Protein AF-A0A1D7QXE7-F1 (afdb_monomer_lite)

Organism: NCBI:txid632773

Sequence (96 aa):
MQGYEWWPVHGFVHQDRVYWIHEQAFLIKQTGEDWQAWALICPDCRSSLHYQSFSDEIKCFTCNFQWTADEARNHLDLRPVKFIRQQLHILYKKKR

Structure (mmCIF, N/CA/C/O backbone):
data_AF-A0A1D7QXE7-F1
#
_entry.id   AF-A0A1D7QXE7-F1
#
loop_
_atom_site.group_PDB
_atom_site.id
_atom_site.type_symbol
_atom_site.label_atom_id
_atom_site.label_alt_id
_atom_site.label_comp_id
_atom_site.label_asym_id
_atom_site.label_entity_id
_atom_site.label_seq_id
_atom_site.pdbx_PDB_ins_code
_atom_site.Cartn_x
_atom_site.Cartn_y
_atom_site.Cartn_z
_atom_site.occupancy
_atom_site.B_iso_or_equiv
_atom_site.auth_seq_id
_atom_site.auth_comp_id
_atom_site.auth_asym_id
_atom_site.auth_atom_id
_atom_site.pdbx_PDB_model_num
ATOM 1 N N . MET A 1 1 ? -17.518 -14.677 1.066 1.00 56.56 1 MET A N 1
ATOM 2 C CA . MET A 1 1 ? -16.151 -14.167 1.325 1.00 56.56 1 MET A CA 1
ATOM 3 C C . MET A 1 1 ? -15.227 -15.313 1.751 1.00 56.56 1 MET A C 1
ATOM 5 O O . MET A 1 1 ? -14.784 -15.353 2.889 1.00 56.56 1 MET A O 1
ATOM 9 N N . GLN A 1 2 ? -14.961 -16.291 0.878 1.00 65.44 2 GLN A N 1
ATOM 10 C CA . GLN A 1 2 ? -14.020 -17.372 1.205 1.00 65.44 2 GLN A CA 1
ATOM 11 C C . GLN A 1 2 ? -12.580 -16.887 0.967 1.00 65.44 2 GLN A C 1
ATOM 13 O O . GLN A 1 2 ? -12.308 -16.281 -0.068 1.00 65.44 2 GLN A O 1
ATOM 18 N N . GLY A 1 3 ? -11.670 -17.144 1.912 1.00 82.31 3 GLY A N 1
ATOM 19 C CA . GLY A 1 3 ? -10.231 -16.882 1.756 1.00 82.31 3 GLY A CA 1
ATOM 20 C C . GLY A 1 3 ? -9.729 -15.503 2.196 1.00 82.31 3 GLY A C 1
ATOM 21 O O . GLY A 1 3 ? -8.577 -15.188 1.920 1.00 82.31 3 GLY A O 1
ATOM 22 N N . TYR A 1 4 ? -10.548 -14.691 2.871 1.00 87.38 4 TYR A N 1
ATOM 23 C CA . TYR A 1 4 ? -10.092 -13.456 3.518 1.00 87.38 4 TYR A CA 1
ATOM 24 C C . TYR A 1 4 ? -10.117 -13.606 5.037 1.00 87.38 4 TYR A C 1
ATOM 26 O O . TYR A 1 4 ? -11.060 -14.168 5.590 1.00 87.38 4 TYR A O 1
ATOM 34 N N . GLU A 1 5 ? -9.099 -13.072 5.699 1.00 92.06 5 GLU A N 1
ATOM 35 C CA . GLU A 1 5 ? -8.964 -13.068 7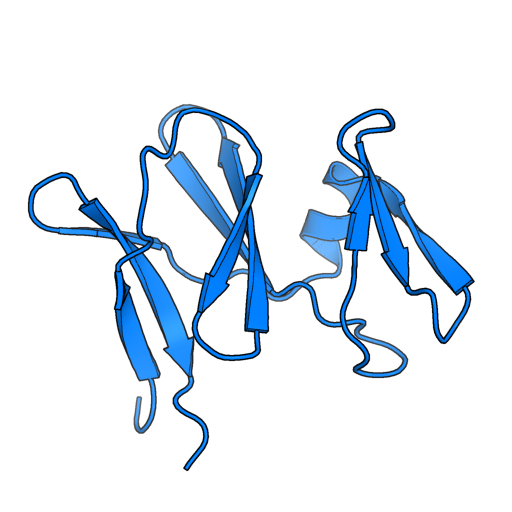.154 1.00 92.06 5 GLU A CA 1
ATOM 36 C C . GLU A 1 5 ? -8.416 -11.719 7.628 1.00 92.06 5 GLU A C 1
ATOM 38 O O . GLU A 1 5 ? -7.713 -11.011 6.904 1.00 92.06 5 GLU A O 1
ATOM 43 N N . TRP A 1 6 ? -8.795 -11.340 8.846 1.00 92.50 6 TRP A N 1
ATOM 44 C CA . TRP A 1 6 ? -8.291 -10.138 9.494 1.00 92.50 6 TRP A CA 1
ATOM 45 C C . TRP A 1 6 ? -6.940 -10.450 10.112 1.00 92.50 6 TRP A C 1
ATOM 47 O O . TRP A 1 6 ? -6.872 -11.224 11.064 1.00 92.50 6 TRP A O 1
ATOM 57 N N . TRP A 1 7 ? -5.890 -9.839 9.578 1.00 92.44 7 TRP A N 1
ATOM 58 C CA . TRP A 1 7 ? -4.535 -10.057 10.059 1.00 92.44 7 TRP A CA 1
ATOM 59 C C . TRP A 1 7 ? -4.067 -8.895 10.923 1.00 92.44 7 TRP A C 1
ATOM 61 O O . TRP A 1 7 ? -4.233 -7.743 10.511 1.00 92.44 7 TRP A O 1
ATOM 71 N N . PRO A 1 8 ? -3.495 -9.179 12.105 1.00 91.38 8 PRO A N 1
ATOM 72 C CA . PRO A 1 8 ? -2.948 -8.147 12.961 1.00 91.38 8 PRO A CA 1
ATOM 73 C C . PRO A 1 8 ? -1.765 -7.467 12.279 1.00 91.38 8 PRO A C 1
ATOM 75 O O . PRO A 1 8 ? -0.855 -8.116 11.762 1.00 91.38 8 PRO A O 1
ATOM 78 N N . VAL A 1 9 ? -1.753 -6.143 12.336 1.00 87.62 9 VAL A N 1
ATOM 79 C CA . VAL A 1 9 ? -0.561 -5.357 12.052 1.00 87.62 9 VAL A CA 1
ATOM 80 C C . VAL A 1 9 ? 0.274 -5.344 13.327 1.00 87.62 9 VAL A C 1
ATOM 82 O O . VAL A 1 9 ? -0.194 -4.942 14.396 1.00 87.62 9 VAL A O 1
ATOM 85 N N . HIS A 1 10 ? 1.492 -5.871 13.241 1.00 80.31 10 HIS A N 1
ATOM 86 C CA . HIS A 1 10 ? 2.411 -5.911 14.372 1.00 80.31 10 HIS A CA 1
ATOM 87 C C . HIS A 1 10 ? 3.222 -4.615 14.455 1.00 80.31 10 HIS A C 1
ATOM 89 O O . HIS A 1 10 ? 3.730 -4.118 13.451 1.00 80.31 10 HIS A O 1
ATOM 95 N N . GLY A 1 11 ? 3.367 -4.100 15.676 1.00 71.12 11 GLY A N 1
ATOM 96 C CA . GLY A 1 11 ? 4.061 -2.848 15.967 1.00 71.12 11 GLY A CA 1
ATOM 97 C C . GLY A 1 11 ? 3.107 -1.691 16.250 1.00 71.12 11 GLY A C 1
ATOM 98 O O . GLY A 1 11 ? 1.898 -1.781 16.042 1.00 71.12 11 GLY A O 1
ATOM 99 N N . PHE A 1 12 ? 3.665 -0.596 16.756 1.00 65.38 12 PHE A N 1
ATOM 100 C CA . PHE A 1 12 ? 2.895 0.614 16.988 1.00 65.38 12 PHE A CA 1
ATOM 101 C C . PHE A 1 12 ? 2.648 1.341 15.665 1.00 65.38 12 PHE A C 1
ATOM 103 O O . PHE A 1 12 ? 3.593 1.677 14.945 1.00 65.38 12 PHE A O 1
ATOM 110 N N . VAL A 1 13 ? 1.378 1.579 15.347 1.00 65.06 13 VAL A N 1
ATOM 111 C CA . VAL A 1 13 ? 0.981 2.377 14.186 1.00 65.06 13 VAL A CA 1
ATOM 112 C C . VAL A 1 13 ? 0.850 3.824 14.649 1.00 65.06 13 VAL A C 1
ATOM 114 O O . VAL A 1 13 ? -0.169 4.224 15.199 1.00 65.06 13 VAL A O 1
ATOM 117 N N . HIS A 1 14 ? 1.937 4.582 14.521 1.00 63.25 14 HIS A N 1
ATOM 118 C CA . HIS A 1 14 ? 1.981 5.995 14.920 1.00 63.25 14 HIS A CA 1
ATOM 119 C C . HIS A 1 14 ? 2.116 6.953 13.730 1.00 63.25 14 HIS A C 1
ATOM 121 O O . HIS A 1 14 ? 1.984 8.157 13.918 1.00 63.25 14 HIS A O 1
ATOM 127 N N . GLN A 1 15 ? 2.430 6.442 12.534 1.00 68.44 15 GLN A N 1
ATOM 128 C CA . GLN A 1 15 ? 2.751 7.228 11.340 1.00 68.44 15 GLN A CA 1
ATOM 129 C C . GLN A 1 15 ? 2.488 6.419 10.067 1.00 68.44 15 GLN A C 1
ATOM 131 O O . GLN A 1 15 ? 2.366 5.191 10.121 1.00 68.44 15 GLN A O 1
ATOM 136 N N . ASP A 1 16 ? 2.508 7.117 8.934 1.00 75.44 16 ASP A N 1
ATOM 137 C CA . ASP A 1 16 ? 2.432 6.551 7.592 1.00 75.44 16 ASP A CA 1
ATOM 138 C C . ASP A 1 16 ? 3.596 5.595 7.348 1.00 75.44 16 ASP A C 1
ATOM 140 O O . ASP A 1 16 ? 4.762 5.996 7.273 1.00 75.44 16 ASP A O 1
ATOM 144 N N . ARG A 1 17 ? 3.292 4.299 7.285 1.00 85.31 17 ARG A N 1
ATOM 145 C CA . ARG A 1 17 ? 4.315 3.252 7.247 1.00 85.31 17 ARG A CA 1
ATOM 146 C C . ARG A 1 17 ? 3.903 2.076 6.390 1.00 85.31 17 ARG A C 1
ATOM 148 O O . ARG A 1 17 ? 2.725 1.764 6.225 1.00 85.31 17 ARG A O 1
ATOM 155 N N . VAL A 1 18 ? 4.924 1.394 5.882 1.00 89.75 18 VAL A N 1
ATOM 156 C CA . VAL A 1 18 ? 4.764 0.114 5.201 1.00 89.75 18 VAL A CA 1
ATOM 157 C C . VAL A 1 18 ? 4.753 -1.008 6.224 1.00 89.75 18 VAL A C 1
ATOM 159 O O . VAL A 1 18 ? 5.670 -1.124 7.037 1.00 89.75 18 VAL A O 1
ATOM 162 N N . TYR A 1 19 ? 3.745 -1.865 6.132 1.00 89.62 19 TYR A N 1
ATOM 163 C CA . TYR A 1 19 ? 3.627 -3.083 6.916 1.00 89.62 19 TYR A CA 1
ATOM 164 C C . TYR A 1 19 ? 3.547 -4.295 6.004 1.00 89.62 19 TYR A C 1
ATOM 166 O O . TYR A 1 19 ? 2.938 -4.253 4.937 1.00 89.62 19 TYR A O 1
ATOM 174 N N . TRP A 1 20 ? 4.154 -5.388 6.448 1.00 87.31 20 TRP A N 1
ATOM 175 C CA . TRP A 1 20 ? 4.173 -6.647 5.719 1.00 87.31 20 TRP A CA 1
ATOM 176 C C . TRP A 1 20 ? 3.247 -7.642 6.403 1.00 87.31 20 TRP A C 1
ATOM 178 O O . TRP A 1 20 ? 3.367 -7.888 7.602 1.00 87.31 20 TRP A O 1
ATOM 188 N N . ILE A 1 21 ? 2.327 -8.217 5.632 1.00 88.06 21 ILE A N 1
ATOM 189 C CA . ILE A 1 21 ? 1.528 -9.372 6.042 1.00 88.06 21 ILE A CA 1
ATOM 190 C C . ILE A 1 21 ? 1.916 -10.505 5.098 1.00 88.06 21 ILE A C 1
ATOM 192 O O . ILE A 1 21 ? 1.604 -10.469 3.904 1.00 88.06 21 ILE A O 1
ATOM 196 N N . HIS A 1 22 ? 2.647 -11.487 5.631 1.00 86.12 22 HIS A N 1
ATOM 197 C CA . HIS A 1 22 ? 3.363 -12.489 4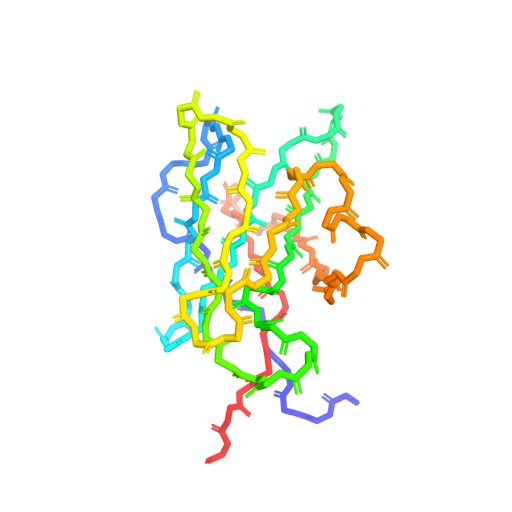.839 1.00 86.12 22 HIS A CA 1
ATOM 198 C C . HIS A 1 22 ? 4.257 -11.823 3.774 1.00 86.12 22 HIS A C 1
ATOM 200 O O . HIS A 1 22 ? 5.138 -11.041 4.114 1.00 86.12 22 HIS A O 1
ATOM 206 N N . GLU A 1 23 ? 4.024 -12.106 2.493 1.00 85.62 23 GLU A N 1
ATOM 207 C CA . GLU A 1 23 ? 4.809 -11.591 1.363 1.00 85.62 23 GLU A CA 1
ATOM 208 C C . GLU A 1 23 ? 4.224 -10.312 0.743 1.00 85.62 23 GLU A C 1
ATOM 210 O O . GLU A 1 23 ? 4.734 -9.824 -0.263 1.00 85.62 23 GLU A O 1
ATOM 215 N N . GLN A 1 24 ? 3.125 -9.781 1.289 1.00 89.62 24 GLN A N 1
ATOM 216 C CA . GLN A 1 24 ? 2.459 -8.608 0.732 1.00 89.62 24 GLN A CA 1
ATOM 217 C C . GLN A 1 24 ? 2.684 -7.378 1.607 1.00 89.62 24 GLN A C 1
ATOM 219 O O . GLN A 1 24 ? 2.354 -7.373 2.795 1.00 89.62 24 GLN A O 1
ATOM 224 N N . ALA A 1 25 ? 3.197 -6.320 0.983 1.00 92.00 25 ALA A N 1
ATOM 225 C CA . ALA A 1 25 ? 3.353 -5.017 1.602 1.00 92.00 25 ALA A CA 1
ATOM 226 C C . ALA A 1 25 ? 2.064 -4.188 1.494 1.00 92.00 25 ALA A C 1
ATOM 228 O O . ALA A 1 25 ? 1.354 -4.218 0.483 1.00 92.00 25 ALA A O 1
ATOM 229 N N . PHE A 1 26 ? 1.787 -3.424 2.543 1.00 92.81 26 PHE A N 1
ATOM 230 C CA . PHE A 1 26 ? 0.682 -2.484 2.641 1.00 92.81 26 PHE A CA 1
ATOM 231 C C . PHE A 1 26 ? 1.209 -1.137 3.108 1.00 92.81 26 PHE A C 1
ATOM 233 O O . PHE A 1 26 ? 1.902 -1.080 4.121 1.00 92.81 26 PHE A O 1
ATOM 240 N N . LEU A 1 27 ? 0.861 -0.060 2.409 1.00 92.38 27 LEU A N 1
ATOM 241 C CA . LEU A 1 27 ? 1.023 1.286 2.947 1.00 92.38 27 LEU A CA 1
ATOM 242 C C . LEU A 1 27 ? -0.180 1.574 3.834 1.00 92.38 27 LEU A C 1
ATOM 244 O O . LEU A 1 27 ? -1.311 1.507 3.360 1.00 92.38 27 LEU A O 1
ATOM 248 N N . ILE A 1 28 ? 0.064 1.877 5.102 1.00 90.62 28 ILE A N 1
ATOM 249 C CA . ILE A 1 28 ? -0.965 2.287 6.051 1.00 90.62 28 ILE A CA 1
ATOM 250 C C . ILE A 1 28 ? -0.791 3.782 6.309 1.00 90.62 28 ILE A C 1
ATOM 252 O O . ILE A 1 28 ? 0.301 4.191 6.701 1.00 90.62 28 ILE A O 1
ATOM 256 N N . LYS A 1 29 ? -1.848 4.573 6.100 1.00 86.62 29 LYS A N 1
ATOM 257 C CA . LYS A 1 29 ? -1.884 6.031 6.335 1.00 86.62 29 LYS A CA 1
ATOM 258 C C . LYS A 1 29 ? -3.070 6.355 7.231 1.00 86.62 29 LYS A C 1
ATOM 260 O O . LYS A 1 29 ? -4.132 5.733 7.106 1.00 86.62 29 LYS A O 1
ATOM 265 N N . GLN A 1 30 ? -2.889 7.324 8.119 1.00 86.00 30 GLN A N 1
ATOM 266 C CA . GLN A 1 30 ? -3.995 7.884 8.885 1.00 86.00 30 GLN A CA 1
ATOM 267 C C . GLN A 1 30 ? -4.590 9.065 8.109 1.00 86.00 30 GLN A C 1
ATOM 269 O O . GLN A 1 30 ? -3.880 9.988 7.715 1.00 86.00 30 GLN A O 1
ATOM 274 N N . THR A 1 31 ? -5.898 9.041 7.872 1.00 79.81 31 THR A N 1
ATOM 275 C CA . THR A 1 31 ? -6.633 10.092 7.159 1.00 79.81 31 THR A CA 1
ATOM 276 C C . THR A 1 31 ? -7.725 10.640 8.067 1.00 79.81 31 THR A C 1
ATOM 278 O O . THR A 1 31 ? -8.830 10.103 8.117 1.00 79.81 31 THR A O 1
ATOM 281 N N . GLY A 1 32 ? -7.406 11.701 8.812 1.00 83.25 32 GLY A N 1
ATOM 282 C CA . GLY A 1 32 ? -8.281 12.206 9.871 1.00 83.25 32 GLY 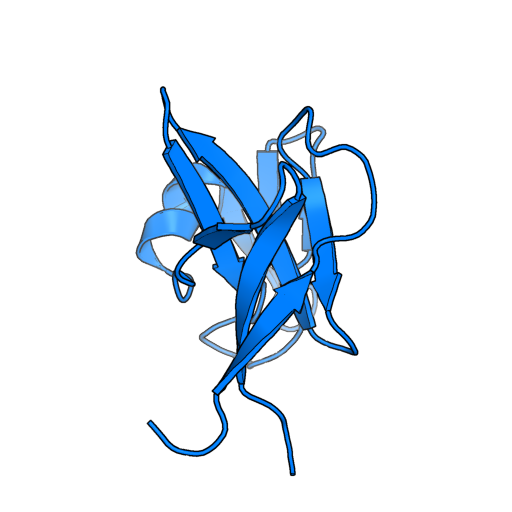A CA 1
ATOM 283 C C . GLY A 1 32 ? -8.350 11.224 11.044 1.00 83.25 32 GLY A C 1
ATOM 284 O O . GLY A 1 32 ? -7.322 10.862 11.618 1.00 83.25 32 GLY A O 1
ATOM 285 N N . GLU A 1 33 ? -9.558 10.790 11.394 1.00 83.94 33 GLU A N 1
ATOM 286 C CA . GLU A 1 33 ? -9.791 9.794 12.453 1.00 83.94 33 GLU A CA 1
ATOM 287 C C . GLU A 1 33 ? -9.720 8.347 11.938 1.00 83.94 33 GLU A C 1
ATOM 289 O O . GLU A 1 33 ? -9.592 7.408 12.726 1.00 83.94 33 GLU A O 1
ATOM 294 N N . ASP A 1 34 ? -9.742 8.167 10.616 1.00 85.75 34 ASP A N 1
ATOM 295 C CA . ASP A 1 34 ? -9.754 6.859 9.979 1.00 85.75 34 ASP A CA 1
ATOM 296 C C . ASP A 1 34 ? -8.354 6.387 9.592 1.00 85.75 34 ASP A C 1
ATOM 298 O O . ASP A 1 34 ? -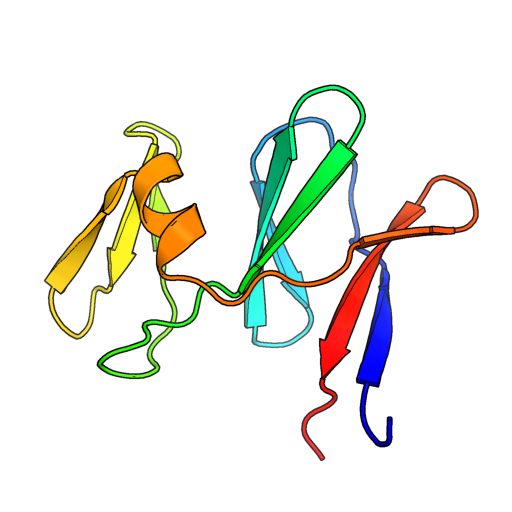7.441 7.164 9.301 1.00 85.75 34 ASP A O 1
ATOM 302 N N . TRP A 1 35 ? -8.207 5.068 9.533 1.00 88.19 35 TRP A N 1
ATOM 303 C CA . TRP A 1 35 ? -7.029 4.410 8.988 1.00 88.19 35 TRP A CA 1
ATOM 304 C C . TRP A 1 35 ? -7.367 3.814 7.627 1.00 88.19 35 TRP A C 1
ATOM 306 O O . TRP A 1 35 ? -8.467 3.306 7.410 1.00 88.19 35 TRP A O 1
ATOM 316 N N . GLN A 1 36 ? -6.409 3.843 6.711 1.00 90.50 36 GLN A N 1
ATOM 317 C CA . GLN A 1 36 ? -6.538 3.250 5.384 1.00 90.50 36 GLN A CA 1
ATOM 318 C C . GLN A 1 36 ? -5.291 2.427 5.075 1.00 90.50 36 GLN A C 1
ATOM 320 O O . GLN A 1 36 ? -4.189 2.783 5.493 1.00 90.50 36 GLN A O 1
ATOM 325 N N . ALA A 1 37 ? -5.466 1.309 4.369 1.00 92.56 37 ALA A N 1
ATOM 326 C CA . ALA A 1 37 ? -4.367 0.445 3.957 1.00 92.56 37 ALA A CA 1
ATOM 327 C C . ALA A 1 37 ? -4.446 0.163 2.457 1.00 92.56 37 ALA A C 1
ATOM 329 O O . ALA A 1 37 ? -5.437 -0.392 1.996 1.00 92.56 37 ALA A O 1
ATOM 330 N N . TRP A 1 38 ? -3.398 0.467 1.698 1.00 93.81 38 TRP A N 1
ATOM 331 C CA . TRP A 1 38 ? -3.322 0.148 0.270 1.00 93.81 38 TRP A CA 1
ATOM 332 C C . TRP A 1 38 ? -2.338 -0.982 0.029 1.00 93.81 38 TRP A C 1
ATOM 334 O O . TRP A 1 38 ? -1.214 -0.957 0.532 1.00 93.81 38 TRP A O 1
ATOM 344 N N . ALA A 1 39 ? -2.746 -1.974 -0.759 1.00 93.94 39 ALA A N 1
ATOM 345 C CA . ALA A 1 39 ? -1.845 -3.027 -1.202 1.00 93.94 39 ALA A CA 1
ATOM 346 C C . ALA A 1 39 ? -0.766 -2.452 -2.132 1.00 93.94 39 ALA A C 1
ATOM 348 O O . ALA A 1 39 ? -1.078 -1.904 -3.188 1.00 93.94 39 ALA A O 1
ATOM 349 N N . LEU A 1 40 ? 0.505 -2.640 -1.780 1.00 94.31 40 LEU A N 1
ATOM 350 C CA . LEU A 1 40 ? 1.649 -2.191 -2.571 1.00 94.31 40 LEU A CA 1
ATOM 351 C C . LEU A 1 40 ? 1.986 -3.203 -3.672 1.00 94.31 40 LEU A C 1
ATOM 353 O O . LEU A 1 40 ? 3.045 -3.828 -3.676 1.00 94.31 40 LEU A O 1
ATOM 357 N N . ILE A 1 41 ? 1.052 -3.372 -4.607 1.00 94.00 41 ILE A N 1
ATOM 358 C CA . ILE A 1 41 ? 1.198 -4.220 -5.792 1.00 94.00 41 ILE A CA 1
ATOM 359 C C . ILE A 1 41 ? 0.973 -3.350 -7.022 1.00 94.00 41 ILE A C 1
ATOM 361 O O . ILE A 1 41 ? -0.071 -2.716 -7.150 1.00 94.00 41 ILE A O 1
ATOM 365 N N . CYS A 1 42 ? 1.939 -3.344 -7.937 1.00 93.88 42 CYS A N 1
ATOM 366 C CA . CYS A 1 42 ? 1.847 -2.587 -9.175 1.00 93.88 42 CYS A CA 1
ATOM 367 C C . CYS A 1 42 ? 0.673 -3.116 -10.017 1.00 93.88 42 CYS A C 1
ATOM 369 O O . CYS A 1 42 ? 0.631 -4.320 -10.292 1.00 93.88 42 CYS A O 1
ATOM 371 N N . PRO A 1 43 ? -0.281 -2.270 -10.439 1.00 92.31 43 PRO A N 1
ATOM 372 C CA . PRO A 1 43 ? -1.386 -2.721 -11.277 1.00 92.31 43 PRO A CA 1
ATOM 373 C C . PRO A 1 43 ? -0.905 -3.203 -12.652 1.00 92.31 43 PRO A C 1
ATOM 375 O O . PRO A 1 43 ? -1.457 -4.181 -13.153 1.00 92.31 43 PRO A O 1
ATOM 378 N N . ASP A 1 44 ? 0.162 -2.606 -13.194 1.00 92.44 44 ASP A N 1
ATOM 379 C CA . ASP A 1 44 ? 0.654 -2.896 -14.547 1.00 92.44 44 ASP A CA 1
ATOM 380 C C . ASP A 1 44 ? 1.433 -4.214 -14.625 1.00 92.44 44 ASP A C 1
ATOM 382 O O . ASP A 1 44 ? 1.150 -5.064 -15.464 1.00 92.44 44 ASP A O 1
ATOM 386 N N . CYS A 1 45 ? 2.423 -4.401 -13.745 1.00 94.19 45 CYS A N 1
ATOM 387 C CA . CYS A 1 45 ? 3.339 -5.549 -13.814 1.00 94.19 45 CYS A CA 1
ATOM 388 C C . CYS A 1 45 ? 3.208 -6.534 -12.648 1.00 94.19 45 CYS A C 1
ATOM 390 O O . CYS A 1 45 ? 3.899 -7.548 -12.624 1.00 94.19 45 CYS A O 1
ATOM 392 N N . ARG A 1 46 ? 2.327 -6.259 -11.676 1.00 92.94 46 ARG A N 1
ATOM 393 C CA . ARG A 1 46 ? 2.063 -7.108 -10.497 1.00 92.94 46 ARG A CA 1
ATOM 394 C C . ARG A 1 46 ? 3.252 -7.311 -9.548 1.00 92.94 46 ARG A C 1
ATOM 396 O O . ARG A 1 46 ? 3.099 -8.030 -8.561 1.00 92.94 46 ARG A O 1
ATOM 403 N N . SER A 1 47 ? 4.385 -6.650 -9.787 1.00 93.88 47 SER A N 1
ATOM 404 C CA . SER A 1 47 ? 5.512 -6.576 -8.850 1.00 93.88 47 SER A CA 1
ATOM 405 C C . SER A 1 47 ? 5.174 -5.764 -7.601 1.00 93.88 47 SER A C 1
ATOM 407 O O . SER A 1 47 ? 4.268 -4.926 -7.609 1.00 93.88 47 SER A O 1
ATOM 409 N N . SER A 1 48 ? 5.945 -5.972 -6.534 1.00 93.06 48 SER A N 1
ATOM 410 C CA . SER A 1 48 ? 5.857 -5.166 -5.317 1.00 93.06 48 SER A CA 1
ATOM 411 C C . SER A 1 48 ? 6.187 -3.698 -5.594 1.00 93.06 48 SER A C 1
ATOM 413 O O . SER A 1 48 ? 7.128 -3.377 -6.324 1.00 93.06 48 SER A O 1
ATOM 415 N N . LEU A 1 49 ? 5.402 -2.805 -4.997 1.00 94.88 49 LEU A N 1
ATOM 416 C CA . LEU A 1 49 ? 5.682 -1.375 -4.970 1.00 94.88 49 LEU A CA 1
ATOM 417 C C . LEU A 1 49 ? 6.460 -1.015 -3.708 1.00 94.88 49 LEU A C 1
ATOM 419 O O . LEU A 1 49 ? 6.311 -1.641 -2.660 1.00 94.88 49 LEU A O 1
ATOM 423 N N . HIS A 1 50 ? 7.269 0.030 -3.814 1.00 93.00 50 HIS A N 1
ATOM 424 C CA . HIS A 1 50 ? 8.121 0.510 -2.740 1.00 93.00 50 HIS A CA 1
ATOM 425 C C . HIS A 1 50 ? 7.738 1.941 -2.394 1.00 93.00 50 HIS A C 1
ATOM 427 O O . HIS A 1 50 ? 7.738 2.805 -3.265 1.00 93.00 50 HIS A O 1
ATOM 433 N N . TYR A 1 51 ? 7.427 2.185 -1.124 1.00 92.56 51 TYR A N 1
ATOM 434 C CA . TYR A 1 51 ? 7.172 3.527 -0.615 1.00 92.56 51 TYR A CA 1
ATOM 435 C C . TYR A 1 51 ? 8.482 4.185 -0.163 1.00 92.56 51 TYR A C 1
ATOM 437 O O . TYR A 1 51 ? 9.253 3.594 0.597 1.00 92.56 51 TYR A O 1
ATOM 445 N N . GLN A 1 52 ? 8.726 5.402 -0.633 1.00 91.19 52 GLN A N 1
ATOM 446 C CA . GLN A 1 52 ? 9.883 6.233 -0.333 1.00 91.19 52 GLN A CA 1
ATOM 447 C C . GLN A 1 52 ? 9.438 7.388 0.566 1.00 91.19 52 GLN A C 1
ATOM 449 O O . GLN A 1 52 ? 9.018 8.441 0.100 1.00 91.19 52 GLN A O 1
ATOM 454 N N . SER A 1 53 ? 9.537 7.193 1.882 1.00 86.62 53 SER A N 1
ATOM 455 C CA . SER A 1 53 ? 8.981 8.128 2.871 1.00 86.62 53 SER A CA 1
ATOM 456 C C . SER A 1 53 ? 9.590 9.533 2.848 1.00 86.62 53 SER A C 1
ATOM 458 O O . SER A 1 53 ? 8.972 10.461 3.349 1.00 86.62 53 SER A O 1
ATOM 460 N N . PHE A 1 54 ? 10.807 9.703 2.318 1.00 87.06 54 PHE A N 1
ATOM 461 C CA . PHE A 1 54 ? 11.462 11.014 2.235 1.00 87.06 54 PHE A CA 1
ATOM 462 C C . PHE A 1 54 ? 10.903 11.890 1.105 1.00 87.06 54 PHE A C 1
ATOM 464 O O . PHE A 1 54 ? 10.998 13.110 1.200 1.00 87.06 54 PHE A O 1
ATOM 471 N N . SER A 1 55 ? 10.353 11.281 0.050 1.00 90.38 55 SER A N 1
ATOM 472 C CA . SER A 1 55 ? 9.738 11.976 -1.086 1.00 90.38 55 SER A CA 1
ATOM 473 C C . SER A 1 55 ? 8.216 11.809 -1.144 1.00 90.38 55 SER A C 1
ATOM 475 O O . SER A 1 55 ? 7.584 12.427 -1.989 1.00 90.38 55 SER A O 1
ATOM 477 N N . ASP A 1 56 ? 7.626 11.022 -0.235 1.00 90.12 56 ASP A N 1
ATOM 478 C CA . ASP A 1 56 ? 6.208 10.624 -0.241 1.00 90.12 56 ASP A CA 1
ATOM 479 C C . ASP A 1 56 ? 5.790 9.980 -1.580 1.00 90.12 56 ASP A C 1
ATOM 481 O O . ASP A 1 56 ? 4.721 10.244 -2.128 1.00 90.12 56 ASP A O 1
ATOM 485 N N . GLU A 1 57 ? 6.659 9.126 -2.131 1.00 92.56 57 GLU A N 1
ATOM 486 C CA . GLU A 1 57 ? 6.478 8.497 -3.447 1.00 92.56 57 GLU A CA 1
ATOM 487 C C . GLU A 1 57 ? 6.327 6.980 -3.353 1.00 92.56 57 GLU A C 1
ATOM 489 O O . GLU A 1 57 ? 6.920 6.315 -2.504 1.00 92.56 57 GLU A O 1
ATOM 494 N N . ILE A 1 58 ? 5.558 6.405 -4.273 1.00 94.06 58 ILE A N 1
ATOM 495 C CA . ILE A 1 58 ? 5.412 4.967 -4.466 1.00 94.06 58 ILE A CA 1
ATOM 496 C C . ILE A 1 58 ? 5.977 4.601 -5.833 1.00 94.06 58 ILE A C 1
ATOM 498 O O . ILE A 1 58 ? 5.489 5.049 -6.870 1.00 94.06 58 ILE A O 1
ATOM 502 N N . LYS A 1 59 ? 6.995 3.741 -5.832 1.00 95.12 59 LYS A N 1
ATOM 503 C CA . LYS A 1 59 ? 7.753 3.362 -7.022 1.00 95.12 59 LYS A CA 1
ATOM 504 C C . LYS A 1 59 ? 7.660 1.873 -7.319 1.00 95.12 59 LYS A C 1
ATOM 506 O O . LYS A 1 59 ? 7.809 1.032 -6.430 1.00 95.12 59 LYS A O 1
ATOM 511 N N . CYS A 1 60 ? 7.481 1.539 -8.593 1.00 95.50 60 CYS A N 1
ATOM 512 C CA . CYS A 1 60 ? 7.714 0.199 -9.109 1.00 95.50 60 CYS A CA 1
ATOM 513 C C . CYS A 1 60 ? 9.105 0.122 -9.739 1.00 95.50 60 CYS A C 1
ATOM 515 O O . CYS A 1 60 ? 9.343 0.719 -10.785 1.00 95.50 60 CYS A O 1
ATOM 517 N N . PHE A 1 61 ? 10.017 -0.662 -9.167 1.00 94.75 61 PHE A N 1
ATOM 518 C CA . PHE A 1 61 ? 11.347 -0.843 -9.761 1.00 94.75 61 PHE A CA 1
ATOM 519 C C . PHE A 1 61 ? 11.363 -1.790 -10.974 1.00 94.75 61 PHE A C 1
ATOM 521 O O . PHE A 1 61 ? 12.377 -1.868 -11.657 1.00 94.75 61 PHE A O 1
ATOM 528 N N . THR A 1 62 ? 10.261 -2.491 -11.269 1.00 95.50 62 THR A N 1
ATOM 529 C CA . THR A 1 62 ? 10.172 -3.399 -12.428 1.00 95.50 62 THR A CA 1
ATOM 530 C C . THR A 1 62 ? 9.771 -2.674 -13.712 1.00 95.50 62 THR A C 1
ATOM 532 O O . THR A 1 62 ? 10.453 -2.818 -14.718 1.00 95.50 62 THR A O 1
ATOM 535 N N . CYS A 1 63 ? 8.686 -1.892 -13.696 1.00 94.50 63 CYS A N 1
ATOM 536 C CA . CYS A 1 63 ? 8.230 -1.124 -14.867 1.00 94.50 63 CYS A CA 1
ATOM 537 C C . CYS A 1 63 ? 8.610 0.365 -14.808 1.00 94.50 63 CYS A C 1
ATOM 539 O O . CYS A 1 63 ? 8.212 1.133 -15.677 1.00 94.50 63 CYS A O 1
ATOM 541 N N . ASN A 1 64 ? 9.378 0.769 -13.788 1.00 92.06 64 ASN A N 1
ATOM 542 C CA . ASN A 1 64 ? 9.833 2.141 -13.538 1.00 92.06 64 ASN A CA 1
ATOM 543 C C . ASN A 1 64 ? 8.701 3.179 -13.395 1.00 92.06 64 ASN A C 1
ATOM 545 O O . ASN A 1 64 ? 8.924 4.376 -13.561 1.00 92.06 64 ASN A O 1
ATOM 549 N N . PHE A 1 65 ? 7.494 2.715 -13.071 1.00 88.81 65 PHE A N 1
ATOM 550 C CA . PHE A 1 65 ? 6.348 3.560 -12.772 1.00 88.81 65 PHE A CA 1
ATOM 551 C C . PHE A 1 65 ? 6.521 4.257 -11.405 1.00 88.81 65 PHE A C 1
ATOM 553 O O . PHE A 1 65 ? 7.066 3.658 -10.470 1.00 88.81 65 PHE A O 1
ATOM 560 N N . GLN A 1 66 ? 6.027 5.492 -11.268 1.00 93.38 66 GLN A N 1
ATOM 561 C CA . GLN A 1 66 ? 6.091 6.283 -10.036 1.00 93.38 66 GLN A CA 1
ATOM 562 C C . GLN A 1 66 ? 4.830 7.141 -9.839 1.00 93.38 66 GLN A C 1
ATOM 564 O O . GLN A 1 66 ? 4.411 7.838 -10.758 1.00 93.38 66 GLN A O 1
ATOM 569 N N . TRP A 1 67 ? 4.254 7.080 -8.635 1.00 93.44 67 TRP A N 1
ATOM 570 C CA . TRP A 1 67 ? 3.183 7.962 -8.150 1.00 93.44 67 TRP A CA 1
ATOM 571 C C . TRP A 1 67 ? 3.651 8.681 -6.888 1.00 93.44 67 TRP A C 1
ATOM 573 O O . TRP A 1 67 ? 4.456 8.141 -6.130 1.00 93.44 67 TRP A O 1
ATOM 583 N N . THR A 1 68 ? 3.065 9.830 -6.585 1.00 91.50 68 THR A N 1
ATOM 584 C CA . THR A 1 68 ? 2.987 10.305 -5.195 1.00 91.50 68 THR A CA 1
ATOM 585 C C . THR A 1 68 ? 2.084 9.378 -4.366 1.00 91.50 68 THR A C 1
ATOM 587 O O . THR A 1 68 ? 1.224 8.673 -4.904 1.00 91.50 68 THR A O 1
ATOM 590 N N . ALA A 1 69 ? 2.237 9.354 -3.041 1.00 85.81 69 ALA A N 1
ATOM 591 C CA . ALA A 1 69 ? 1.386 8.535 -2.175 1.00 85.81 69 ALA A CA 1
ATOM 592 C C . ALA A 1 69 ? -0.099 8.920 -2.275 1.00 85.81 69 ALA A C 1
ATOM 594 O O . ALA A 1 69 ? -0.967 8.058 -2.134 1.00 85.81 69 ALA A O 1
ATOM 595 N N . ASP A 1 70 ? -0.394 10.192 -2.549 1.00 87.00 70 ASP A N 1
ATOM 596 C CA . ASP A 1 70 ? -1.756 10.686 -2.739 1.00 87.00 70 ASP A CA 1
ATOM 597 C C . ASP A 1 70 ? -2.359 10.257 -4.082 1.00 87.00 70 ASP A C 1
ATOM 599 O O . ASP A 1 70 ? -3.497 9.786 -4.106 1.00 87.00 70 ASP A O 1
ATOM 603 N N . GLU A 1 71 ? -1.602 10.314 -5.182 1.00 90.81 71 GLU A N 1
ATOM 604 C CA . GLU A 1 71 ? -2.047 9.769 -6.475 1.00 90.81 71 GLU A CA 1
ATOM 605 C C . GLU A 1 71 ? -2.304 8.266 -6.381 1.00 90.81 71 GLU A C 1
ATOM 607 O O . GLU A 1 71 ? -3.329 7.768 -6.856 1.00 90.81 71 GLU A O 1
ATO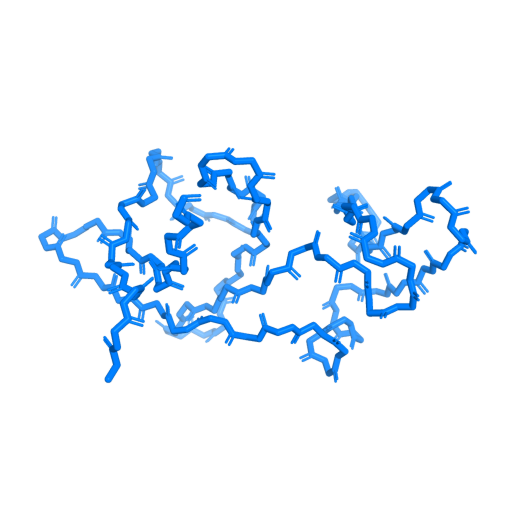M 612 N N . ALA A 1 72 ? -1.412 7.539 -5.705 1.00 86.94 72 ALA A N 1
ATOM 613 C CA . ALA A 1 72 ? -1.513 6.097 -5.559 1.00 86.94 72 ALA A CA 1
ATOM 614 C C . ALA A 1 72 ? -2.818 5.644 -4.882 1.00 86.94 72 ALA A C 1
ATOM 616 O O . ALA A 1 72 ? -3.281 4.533 -5.145 1.00 86.94 72 ALA A O 1
ATOM 617 N N . ARG A 1 73 ? -3.476 6.500 -4.084 1.00 85.62 73 ARG A N 1
ATOM 618 C CA . ARG A 1 73 ? -4.779 6.182 -3.472 1.00 85.62 73 ARG A CA 1
ATOM 619 C C . ARG A 1 73 ? -5.855 5.843 -4.504 1.00 85.62 73 ARG A C 1
ATOM 621 O O . ARG A 1 73 ? -6.756 5.071 -4.192 1.00 85.62 73 ARG A O 1
ATOM 628 N N . ASN A 1 74 ? -5.744 6.392 -5.715 1.00 89.00 74 ASN A N 1
ATOM 629 C CA . ASN A 1 74 ? -6.678 6.155 -6.819 1.00 89.00 74 ASN A CA 1
ATOM 630 C C . ASN A 1 74 ? -6.296 4.946 -7.688 1.00 89.00 74 ASN A C 1
ATOM 632 O O . ASN A 1 74 ? -7.104 4.492 -8.496 1.00 89.00 74 ASN A O 1
ATOM 636 N N . HIS A 1 75 ? -5.075 4.428 -7.539 1.00 89.38 75 HIS A N 1
ATOM 637 C CA . HIS A 1 75 ? -4.532 3.361 -8.385 1.00 89.38 75 HIS A CA 1
ATOM 638 C C . HIS A 1 75 ? -4.353 2.028 -7.649 1.00 89.38 75 HIS A C 1
ATOM 640 O O . HIS A 1 75 ? -4.306 0.974 -8.286 1.00 89.38 75 HIS A O 1
ATOM 646 N N . LEU A 1 76 ? -4.244 2.057 -6.318 1.00 91.88 76 LEU A N 1
ATOM 647 C CA . LEU A 1 76 ? -3.978 0.880 -5.497 1.00 91.88 76 LEU A CA 1
ATOM 648 C C . LEU A 1 76 ? -5.247 0.302 -4.866 1.00 91.88 76 LEU A C 1
ATOM 650 O O . LEU A 1 76 ? -6.190 1.010 -4.525 1.00 91.88 76 LEU A O 1
ATOM 654 N N . ASP A 1 77 ? -5.237 -1.016 -4.656 1.00 91.69 77 ASP A N 1
ATOM 655 C CA . ASP A 1 77 ? -6.335 -1.742 -4.013 1.00 91.69 77 ASP A CA 1
ATOM 656 C C . ASP A 1 77 ? -6.410 -1.374 -2.521 1.00 91.69 77 ASP A C 1
ATOM 658 O O . ASP A 1 77 ? -5.534 -1.751 -1.728 1.00 91.69 77 ASP A O 1
ATOM 662 N N . LEU A 1 78 ? -7.453 -0.625 -2.153 1.00 92.12 78 LEU A N 1
ATOM 663 C CA . LEU A 1 78 ? -7.761 -0.257 -0.776 1.00 92.12 78 LEU A CA 1
ATOM 664 C C . LEU A 1 78 ? -8.268 -1.484 -0.010 1.00 92.12 78 LEU A C 1
ATOM 666 O O . LEU A 1 78 ? -9.264 -2.120 -0.361 1.00 92.12 78 LEU A O 1
ATOM 670 N N . ARG A 1 79 ? -7.600 -1.795 1.097 1.00 91.88 79 ARG A N 1
ATOM 671 C CA . ARG A 1 79 ? -8.013 -2.829 2.035 1.00 91.88 79 ARG A CA 1
ATOM 672 C C . ARG A 1 79 ? -8.751 -2.229 3.223 1.00 91.88 79 ARG A C 1
ATOM 674 O O . ARG A 1 79 ? -8.250 -1.290 3.841 1.00 91.88 79 ARG A O 1
ATOM 681 N N . PRO A 1 80 ? -9.894 -2.826 3.603 1.00 91.62 80 PRO A N 1
ATOM 682 C CA . PRO A 1 80 ? -10.532 -2.523 4.869 1.00 91.62 80 PRO A CA 1
ATOM 683 C C . PRO A 1 80 ? -9.561 -2.709 6.034 1.00 91.62 80 PRO A C 1
ATOM 685 O O . PRO A 1 80 ? -8.832 -3.707 6.094 1.00 91.62 80 PRO A O 1
ATOM 688 N N . VAL A 1 81 ? -9.617 -1.780 6.982 1.00 92.25 81 VAL A N 1
ATOM 689 C CA . VAL A 1 81 ? -8.913 -1.867 8.260 1.00 92.25 81 VAL A CA 1
ATOM 690 C C . VAL A 1 81 ? -9.904 -1.770 9.408 1.00 92.25 81 VAL A C 1
ATOM 692 O O . VAL A 1 81 ? -10.982 -1.195 9.266 1.00 92.25 81 VAL A O 1
ATOM 695 N N . LYS A 1 82 ? -9.558 -2.353 10.552 1.00 91.44 82 LYS A N 1
ATOM 696 C CA . LYS A 1 82 ? -10.330 -2.193 11.788 1.00 91.44 82 LYS A CA 1
ATOM 697 C C . LYS A 1 82 ? -9.449 -2.376 13.009 1.00 91.44 82 LYS A C 1
ATOM 699 O O . LYS A 1 82 ? -8.428 -3.057 12.941 1.00 91.44 82 LYS A O 1
ATOM 704 N N . PHE A 1 83 ? -9.892 -1.857 14.146 1.00 89.50 83 PHE A N 1
ATOM 705 C CA . PHE A 1 83 ? -9.264 -2.147 15.428 1.00 89.50 83 PHE A CA 1
ATOM 706 C C . PHE A 1 83 ? -9.944 -3.331 16.113 1.00 89.50 83 PHE A C 1
ATOM 708 O O . PHE A 1 83 ? -11.168 -3.404 16.206 1.00 89.50 83 PHE A O 1
ATOM 715 N N . ILE A 1 84 ? -9.139 -4.257 16.628 1.00 89.69 84 ILE A N 1
ATOM 716 C CA . ILE A 1 84 ? -9.577 -5.320 17.535 1.00 89.69 84 ILE A CA 1
ATOM 717 C C . ILE A 1 84 ? -8.688 -5.215 18.768 1.00 89.69 84 ILE A C 1
ATOM 719 O O . ILE A 1 84 ? -7.477 -5.369 18.652 1.00 89.69 84 ILE A O 1
ATOM 723 N N . ARG A 1 85 ? -9.268 -4.931 19.943 1.00 88.38 85 ARG A N 1
ATOM 724 C CA . ARG A 1 85 ? -8.518 -4.792 21.210 1.00 88.38 85 ARG A CA 1
ATOM 725 C C . ARG A 1 85 ? -7.317 -3.831 21.095 1.00 88.38 85 ARG A C 1
ATOM 727 O O . ARG A 1 85 ? -6.213 -4.177 21.490 1.00 88.38 85 ARG A O 1
ATOM 734 N N . GLN A 1 86 ? -7.543 -2.640 20.528 1.00 84.94 86 GLN A N 1
ATOM 735 C CA . GLN A 1 86 ? -6.524 -1.595 20.292 1.00 84.94 86 GLN A CA 1
ATOM 736 C C . GLN A 1 86 ? -5.419 -1.961 19.282 1.00 84.94 86 GLN A C 1
ATOM 738 O O . GLN A 1 86 ? -4.484 -1.191 19.092 1.00 84.94 86 GLN A O 1
ATOM 743 N N . GLN A 1 87 ? -5.542 -3.086 18.576 1.00 88.19 87 GLN A N 1
ATOM 744 C CA . GLN A 1 87 ? -4.617 -3.474 17.517 1.00 88.19 87 GLN A CA 1
ATOM 745 C C . GLN A 1 87 ? -5.260 -3.305 16.138 1.00 88.19 87 GLN A C 1
ATOM 747 O O . GLN A 1 87 ? -6.359 -3.814 15.889 1.00 88.19 87 GLN A O 1
ATOM 752 N N . LEU A 1 88 ? -4.563 -2.619 15.230 1.00 89.94 88 LEU A N 1
ATOM 753 C CA . LEU A 1 88 ? -4.984 -2.465 13.839 1.00 89.94 88 LEU A CA 1
ATOM 754 C C . LEU A 1 88 ? -4.909 -3.818 13.119 1.00 89.94 88 LEU A C 1
ATOM 756 O O . LEU A 1 88 ? -3.926 -4.546 13.239 1.00 89.94 88 LEU A O 1
ATOM 760 N N . HIS A 1 89 ? -5.951 -4.151 12.368 1.00 92.75 89 HIS A N 1
ATOM 761 C CA . HIS A 1 89 ? -6.019 -5.330 11.517 1.00 92.75 89 HIS A CA 1
ATOM 762 C C . HIS A 1 89 ? -6.356 -4.918 10.089 1.00 92.75 89 HIS A C 1
ATOM 764 O O . HIS A 1 89 ? -7.234 -4.079 9.888 1.00 92.75 89 HIS A O 1
ATOM 770 N N . ILE A 1 90 ? -5.716 -5.554 9.109 1.00 92.88 90 ILE A N 1
ATOM 771 C CA . ILE A 1 90 ? -6.021 -5.383 7.683 1.00 92.88 90 ILE A CA 1
ATOM 772 C C . ILE A 1 90 ? -6.737 -6.636 7.180 1.00 92.88 90 ILE A C 1
ATOM 774 O O . ILE A 1 90 ? -6.376 -7.760 7.541 1.00 92.88 90 ILE A O 1
ATOM 778 N N . LEU A 1 91 ? -7.748 -6.458 6.330 1.00 91.88 91 LEU A N 1
ATOM 779 C CA . LEU A 1 91 ? -8.363 -7.573 5.621 1.00 91.88 91 LEU A CA 1
ATOM 780 C C . LEU A 1 91 ? -7.409 -8.081 4.530 1.00 91.88 91 LEU A C 1
ATOM 782 O O . LEU A 1 91 ? -7.205 -7.431 3.502 1.00 91.88 91 LEU A O 1
ATOM 786 N N . TYR A 1 92 ? -6.844 -9.263 4.744 1.00 89.38 92 TYR A N 1
ATOM 787 C CA . TYR A 1 92 ? -5.875 -9.888 3.851 1.00 89.38 92 TYR A CA 1
ATOM 788 C C . TYR A 1 92 ? -6.469 -11.134 3.192 1.00 89.38 92 TYR A C 1
ATOM 790 O O . TYR A 1 92 ? -7.210 -11.894 3.817 1.00 89.38 92 TYR A O 1
ATOM 798 N N . LYS A 1 93 ? -6.146 -11.349 1.912 1.00 85.31 93 LYS A N 1
ATOM 799 C CA . LYS A 1 93 ? -6.529 -12.564 1.189 1.00 85.31 93 L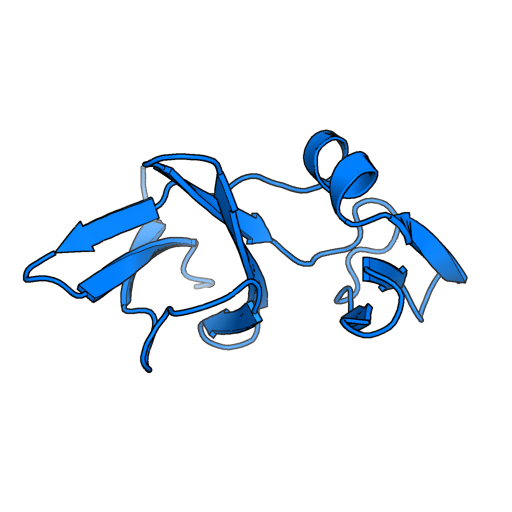YS A CA 1
ATOM 800 C C . LYS A 1 93 ? -5.458 -13.622 1.401 1.00 85.31 93 LYS A C 1
ATOM 802 O O . LYS A 1 93 ? -4.361 -13.498 0.864 1.00 85.31 93 LYS A O 1
ATOM 807 N N . LYS A 1 94 ? -5.802 -14.689 2.110 1.00 77.56 94 LYS A N 1
ATOM 808 C CA . LYS A 1 94 ? -4.934 -15.850 2.273 1.00 77.56 94 LYS A CA 1
ATOM 809 C C . LYS A 1 94 ? -4.678 -16.477 0.902 1.00 77.56 94 LYS A C 1
ATOM 811 O O . LYS A 1 94 ? -5.621 -16.921 0.238 1.00 77.56 94 LYS A O 1
ATOM 816 N N . LYS A 1 95 ? -3.421 -16.495 0.452 1.00 67.88 95 LYS A N 1
ATOM 817 C CA . LYS A 1 95 ? -3.026 -17.369 -0.659 1.00 67.88 95 LYS A CA 1
ATOM 818 C C . LYS A 1 95 ? -3.136 -18.815 -0.153 1.00 67.88 95 LYS A C 1
ATOM 820 O O . LYS A 1 95 ? -2.702 -19.096 0.961 1.00 67.88 95 LYS A O 1
ATOM 825 N N . ARG A 1 96 ? -3.833 -19.664 -0.914 1.00 60.38 96 ARG A N 1
ATOM 826 C CA . ARG A 1 96 ? -3.914 -21.106 -0.641 1.00 60.38 96 ARG A CA 1
ATOM 827 C C . ARG A 1 96 ? -2.570 -21.761 -0.900 1.00 60.38 96 ARG A C 1
ATOM 829 O O . ARG A 1 96 ? -1.899 -21.292 -1.845 1.00 60.38 96 ARG A O 1
#

pLDDT: mean 87.55, std 8.35, range [56.56, 95.5]

Foldseek 3Di:
DPQKDWAFFPDDDPAFDWTDDDPWIWTWHDDPPDIKIFTQAQPPPRDGWDQDVVQQKIADPPVRDIDRVVVCVVVTDIWDWDDDPNTIITTDGHDD

Secondary structure (DSSP, 8-state):
-TTEEEEEPPS---SSEEEEETTEEEEEEEETTEEEEEE-B-TTT-PBPEEETTTTEEE-TTT--EEEHHHHTTTS-EEPEEEETTEEEEEEE---

Radius of gyration: 13.17 Å; chains: 1; bounding box: 28×33×36 Å